Protein AF-A0A392U8D8-F1 (afdb_monomer_lite)

Secondary structure (DSSP, 8-state):
--PPPPHHHHHHHHHHTS-GGGHHHHHHHHTTGGG--HHHHHHHHHHHHHHHHHHHHHHHHHHHH---------PPP-----

Structure (mmCIF, N/CA/C/O backbone):
data_AF-A0A392U8D8-F1
#
_entry.id   AF-A0A392U8D8-F1
#
loop_
_atom_site.group_PDB
_atom_site.id
_atom_site.type_symbol
_atom_site.label_atom_id
_atom_site.label_alt_id
_atom_site.label_comp_id
_atom_site.label_asym_id
_atom_site.label_entity_id
_atom_site.label_seq_id
_atom_site.pdbx_PDB_ins_code
_atom_site.Cartn_x
_atom_site.Cartn_y
_atom_site.Cartn_z
_atom_site.occupancy
_atom_site.B_iso_or_equiv
_atom_site.auth_seq_id
_atom_site.auth_comp_id
_atom_site.auth_asym_id
_atom_site.auth_atom_id
_atom_site.pdbx_PDB_model_num
ATOM 1 N N . ILE A 1 1 ? 23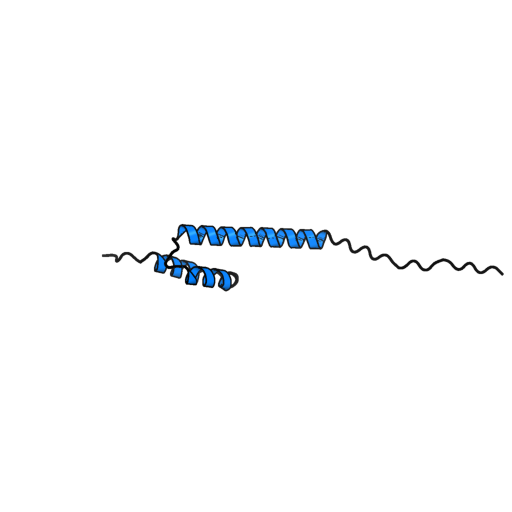.870 -5.536 -23.086 1.00 47.25 1 ILE A N 1
ATOM 2 C CA . ILE A 1 1 ? 22.715 -6.456 -22.963 1.00 47.25 1 ILE A C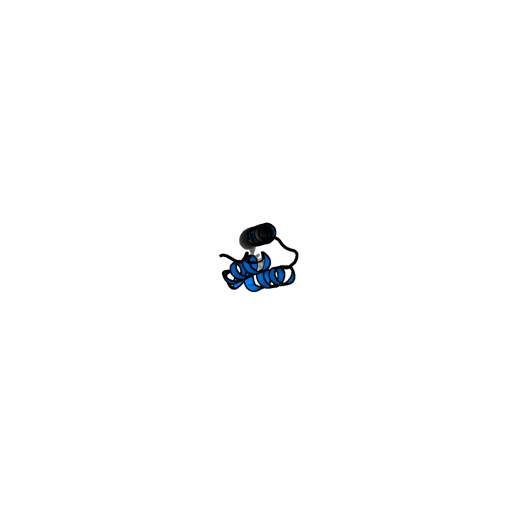A 1
ATOM 3 C C . ILE A 1 1 ? 22.128 -6.246 -21.583 1.00 47.25 1 ILE A C 1
ATOM 5 O O . ILE A 1 1 ? 22.877 -6.343 -20.619 1.00 47.25 1 ILE A O 1
ATOM 9 N N . GLY A 1 2 ? 20.848 -5.879 -21.539 1.00 65.25 2 GLY A N 1
ATOM 10 C CA . GLY A 1 2 ? 20.111 -5.465 -20.347 1.00 65.25 2 GLY A CA 1
ATOM 11 C C . GLY A 1 2 ? 19.464 -4.108 -20.599 1.00 65.25 2 GLY A C 1
ATOM 12 O O . GLY A 1 2 ? 20.104 -3.087 -20.361 1.00 65.25 2 GLY A O 1
ATOM 13 N N . ASP A 1 3 ? 18.247 -4.104 -21.143 1.00 71.50 3 ASP A N 1
ATOM 14 C CA . ASP A 1 3 ? 17.439 -2.886 -21.191 1.00 71.50 3 ASP A CA 1
ATOM 15 C C . ASP A 1 3 ? 17.101 -2.479 -19.754 1.00 71.50 3 ASP A C 1
ATOM 17 O O . ASP A 1 3 ? 16.771 -3.324 -18.918 1.00 71.50 3 ASP A O 1
ATOM 21 N N . LEU A 1 4 ? 17.238 -1.189 -19.451 1.00 75.25 4 LEU A N 1
ATOM 22 C CA . LEU A 1 4 ? 16.857 -0.651 -18.150 1.00 75.25 4 LEU A CA 1
ATOM 23 C C . LEU A 1 4 ? 15.332 -0.724 -18.045 1.00 75.25 4 LEU A C 1
ATOM 25 O O . LEU A 1 4 ? 14.625 -0.094 -18.831 1.00 75.25 4 LEU A O 1
ATOM 29 N N . ILE A 1 5 ? 14.833 -1.510 -17.094 1.00 75.38 5 ILE A N 1
ATOM 30 C CA . ILE A 1 5 ? 13.403 -1.569 -16.800 1.00 75.38 5 ILE A CA 1
ATOM 31 C C . ILE A 1 5 ? 12.987 -0.194 -16.239 1.00 75.38 5 ILE A C 1
ATOM 33 O O . ILE A 1 5 ? 13.653 0.326 -15.340 1.00 75.38 5 ILE A O 1
ATOM 37 N N . PRO A 1 6 ? 11.922 0.433 -16.769 1.00 82.56 6 PRO A N 1
ATOM 38 C CA . PRO A 1 6 ? 11.431 1.701 -16.241 1.00 82.56 6 PRO A CA 1
ATOM 39 C C . PRO A 1 6 ? 10.983 1.570 -14.779 1.00 82.56 6 PRO A C 1
ATOM 41 O O . PRO A 1 6 ? 10.358 0.577 -14.411 1.00 82.56 6 PRO A O 1
ATOM 44 N N . THR A 1 7 ? 11.229 2.594 -13.957 1.00 82.00 7 THR A N 1
ATOM 45 C CA . THR A 1 7 ? 10.810 2.636 -12.541 1.00 82.00 7 THR A CA 1
ATOM 46 C C . THR A 1 7 ? 9.341 2.250 -12.306 1.00 82.00 7 THR A C 1
ATOM 48 O O . THR A 1 7 ? 9.104 1.461 -11.393 1.00 82.00 7 THR A O 1
ATOM 51 N N . PRO A 1 8 ? 8.361 2.689 -13.125 1.00 84.88 8 PRO A N 1
ATOM 52 C CA . PRO A 1 8 ? 6.967 2.272 -12.948 1.00 84.88 8 PRO A CA 1
ATOM 53 C C . PRO A 1 8 ? 6.781 0.753 -13.021 1.00 84.88 8 PRO A C 1
ATOM 55 O O . PRO A 1 8 ? 6.126 0.173 -12.168 1.00 84.88 8 PRO A O 1
ATOM 58 N N . HIS A 1 9 ? 7.470 0.078 -13.946 1.00 87.88 9 HIS A N 1
ATOM 59 C CA . HIS A 1 9 ? 7.391 -1.377 -14.077 1.00 87.88 9 HIS A CA 1
ATOM 60 C C . HIS A 1 9 ? 8.001 -2.099 -12.861 1.00 87.88 9 HIS A C 1
ATOM 62 O O . HIS A 1 9 ? 7.563 -3.188 -12.491 1.00 87.88 9 HIS A O 1
ATOM 68 N N . HIS A 1 10 ? 9.023 -1.526 -12.219 1.00 88.19 10 HIS A N 1
ATOM 69 C CA . HIS A 1 10 ? 9.540 -2.077 -10.963 1.00 88.19 10 HIS A CA 1
ATOM 70 C C . HIS A 1 10 ? 8.513 -1.979 -9.834 1.00 88.19 10 HIS A C 1
ATOM 72 O O . HIS A 1 10 ? 8.369 -2.919 -9.053 1.00 88.19 10 HIS A O 1
ATOM 78 N N . ILE A 1 11 ? 7.796 -0.857 -9.771 1.00 91.12 11 ILE A N 1
ATOM 79 C CA . ILE A 1 11 ? 6.746 -0.631 -8.782 1.00 91.12 11 ILE A CA 1
ATOM 80 C C . ILE A 1 11 ? 5.555 -1.565 -9.046 1.00 91.12 11 ILE A C 1
ATOM 82 O O . ILE A 1 11 ? 5.081 -2.188 -8.103 1.00 91.12 11 ILE A O 1
ATOM 86 N N . ASP A 1 12 ? 5.134 -1.753 -10.299 1.00 90.81 12 ASP A N 1
ATOM 87 C CA . ASP A 1 12 ? 4.036 -2.663 -10.663 1.00 90.81 12 ASP A CA 1
ATOM 88 C C . ASP A 1 12 ? 4.293 -4.098 -10.183 1.00 90.81 12 ASP A C 1
ATOM 90 O O . ASP A 1 12 ? 3.475 -4.685 -9.476 1.00 90.81 12 ASP A O 1
ATOM 94 N N . VAL A 1 13 ? 5.474 -4.646 -10.492 1.00 90.00 13 VAL A N 1
ATOM 95 C CA . VAL A 1 13 ? 5.868 -6.003 -10.068 1.00 90.00 13 VAL A CA 1
ATOM 96 C C . VAL A 1 13 ? 5.900 -6.122 -8.543 1.00 90.00 13 VAL A C 1
ATOM 98 O O . VAL A 1 13 ? 5.534 -7.153 -7.977 1.00 90.00 13 VAL A O 1
ATOM 101 N N . PHE A 1 14 ? 6.345 -5.069 -7.860 1.00 89.62 14 PHE A N 1
ATOM 102 C CA . PHE A 1 14 ? 6.360 -5.028 -6.405 1.00 89.62 14 PHE A CA 1
ATOM 103 C C . PHE A 1 14 ? 4.938 -5.018 -5.815 1.00 89.62 14 PHE A C 1
ATOM 105 O O . PHE A 1 14 ? 4.669 -5.754 -4.863 1.00 89.62 14 PHE A O 1
ATOM 112 N N . LEU A 1 15 ? 4.022 -4.233 -6.389 1.00 93.00 15 LEU A N 1
ATOM 113 C CA . LEU A 1 15 ? 2.633 -4.139 -5.937 1.00 93.00 15 LEU A CA 1
ATOM 114 C C . LEU A 1 15 ? 1.834 -5.422 -6.218 1.00 93.00 15 LEU A C 1
ATOM 116 O O . LEU A 1 15 ? 1.020 -5.813 -5.378 1.00 93.00 15 LEU A O 1
ATOM 120 N N . GLU A 1 16 ? 2.109 -6.119 -7.326 1.00 92.56 16 GLU A N 1
ATOM 121 C CA . GLU A 1 16 ? 1.495 -7.414 -7.666 1.00 92.56 16 GLU A CA 1
ATOM 122 C C . GLU A 1 16 ? 1.771 -8.488 -6.595 1.00 92.56 16 GLU A C 1
ATOM 124 O O . GLU A 1 16 ? 0.926 -9.341 -6.317 1.00 92.56 16 GLU A O 1
ATOM 129 N N . GLY A 1 17 ? 2.932 -8.421 -5.933 1.00 91.88 17 GLY A N 1
ATOM 130 C CA . GLY A 1 17 ? 3.320 -9.351 -4.870 1.00 91.88 17 GLY A CA 1
ATOM 131 C C . GLY A 1 17 ? 2.614 -9.137 -3.524 1.00 91.88 17 GLY A C 1
ATOM 132 O O . GLY A 1 17 ? 2.826 -9.920 -2.591 1.00 91.88 17 GLY A O 1
ATOM 133 N N . LEU A 1 18 ? 1.800 -8.086 -3.374 1.00 93.38 18 LEU A N 1
ATOM 134 C CA . LEU A 1 18 ? 1.199 -7.735 -2.089 1.00 93.38 18 LEU A CA 1
ATOM 135 C C . LEU A 1 18 ? -0.054 -8.569 -1.758 1.00 93.38 18 LEU A C 1
ATOM 137 O O . LEU A 1 18 ? -0.821 -8.963 -2.637 1.00 93.38 18 LEU A O 1
ATOM 141 N N . PRO A 1 19 ? -0.338 -8.815 -0.462 1.00 93.56 19 PRO A N 1
ATOM 142 C CA . PRO A 1 19 ? -1.543 -9.533 -0.057 1.00 93.56 19 PRO A CA 1
ATOM 143 C C . PRO A 1 19 ? -2.829 -8.792 -0.454 1.00 93.56 19 PRO A C 1
ATOM 145 O O . PRO A 1 19 ? -2.904 -7.569 -0.348 1.00 93.56 19 PRO A O 1
ATOM 148 N N . SER A 1 20 ? -3.903 -9.529 -0.756 1.00 92.88 20 SER A N 1
ATOM 149 C CA . SER A 1 20 ? -5.194 -8.968 -1.211 1.00 92.88 20 SER A CA 1
ATOM 150 C C . SER A 1 20 ? -5.832 -7.940 -0.266 1.00 92.88 20 SER A C 1
ATOM 152 O O . SER A 1 20 ? -6.554 -7.052 -0.713 1.00 92.88 20 SER A O 1
ATOM 154 N N . LYS A 1 21 ? -5.534 -7.992 1.039 1.00 90.06 21 LYS A N 1
ATOM 155 C CA . LYS A 1 21 ? -5.954 -6.971 2.020 1.00 90.06 21 LYS A CA 1
ATOM 156 C C . LYS A 1 21 ? -5.441 -5.561 1.681 1.00 90.06 21 LYS A C 1
ATOM 158 O O . LYS A 1 21 ? -6.004 -4.579 2.153 1.00 90.06 21 LYS A O 1
ATOM 163 N N . CYS A 1 22 ? -4.380 -5.468 0.880 1.00 91.81 22 CYS A N 1
ATOM 164 C CA . CYS A 1 22 ? -3.783 -4.224 0.416 1.00 91.81 22 CYS A CA 1
ATOM 165 C C . CYS A 1 22 ? -4.389 -3.730 -0.906 1.00 91.81 22 CYS A C 1
ATOM 167 O O . CYS A 1 22 ? -4.007 -2.653 -1.343 1.00 91.81 22 CYS A O 1
ATOM 169 N N . ALA A 1 23 ? -5.338 -4.448 -1.525 1.00 92.94 23 ALA A N 1
ATOM 170 C CA . ALA A 1 23 ? -5.863 -4.128 -2.859 1.00 92.94 23 ALA A CA 1
ATOM 171 C C . ALA A 1 23 ? -6.353 -2.675 -2.994 1.00 92.94 23 ALA A C 1
ATOM 173 O O . ALA A 1 23 ? -6.095 -2.020 -3.998 1.00 92.94 23 ALA A O 1
ATOM 174 N N . SER A 1 24 ? -7.000 -2.134 -1.956 1.00 93.81 24 SER A N 1
ATOM 175 C CA . SER A 1 24 ? -7.432 -0.730 -1.963 1.00 93.81 24 SER A CA 1
ATOM 176 C C . SER A 1 24 ? -6.263 0.259 -1.953 1.00 93.81 24 SER A C 1
ATOM 178 O O . SER A 1 24 ? -6.385 1.332 -2.530 1.00 93.81 24 SER A O 1
ATOM 180 N N . VAL A 1 25 ? -5.160 -0.066 -1.276 1.00 94.06 25 VAL A N 1
ATOM 181 C CA . VAL A 1 25 ? -3.960 0.785 -1.215 1.00 94.06 25 VAL A CA 1
ATOM 182 C C . VAL A 1 25 ? -3.168 0.666 -2.514 1.00 94.06 25 VAL A C 1
ATOM 184 O O . VAL A 1 25 ? -2.744 1.683 -3.052 1.00 94.06 25 VAL A O 1
ATOM 187 N N . VAL A 1 26 ? -3.051 -0.555 -3.046 1.00 94.56 26 VAL A N 1
ATOM 188 C CA . VAL A 1 26 ? -2.441 -0.848 -4.350 1.00 94.56 26 VAL A CA 1
ATOM 189 C C . VAL A 1 26 ? -3.128 -0.047 -5.450 1.00 94.56 26 VAL A C 1
ATOM 191 O O . VAL A 1 26 ? -2.459 0.704 -6.143 1.00 94.56 26 VAL A O 1
ATOM 194 N N . SER A 1 27 ? -4.461 -0.081 -5.525 1.00 94.69 27 SER A N 1
ATOM 195 C CA . SER A 1 27 ? -5.210 0.671 -6.541 1.00 94.69 27 SER A CA 1
ATOM 196 C C . SER A 1 27 ? -4.955 2.187 -6.483 1.00 94.69 27 SER A C 1
ATOM 198 O O . SER A 1 27 ? -4.864 2.852 -7.515 1.00 94.69 27 SER A O 1
ATOM 200 N N . VAL A 1 28 ? -4.788 2.753 -5.282 1.00 93.56 28 VAL A N 1
ATOM 201 C CA . VAL A 1 28 ? -4.429 4.173 -5.122 1.00 93.56 28 VAL A CA 1
ATOM 202 C C . VAL A 1 28 ? -3.000 4.440 -5.601 1.00 93.56 28 VAL A C 1
ATOM 204 O O . VAL A 1 28 ? -2.765 5.462 -6.246 1.00 93.56 28 VAL A O 1
ATOM 207 N N . MET A 1 29 ? -2.057 3.545 -5.310 1.00 92.19 29 MET A N 1
ATOM 208 C CA . MET A 1 29 ? -0.660 3.670 -5.740 1.00 92.19 29 MET A CA 1
ATOM 209 C C . MET A 1 29 ? -0.520 3.543 -7.257 1.00 92.19 29 MET A C 1
ATOM 211 O O . MET A 1 29 ? 0.095 4.408 -7.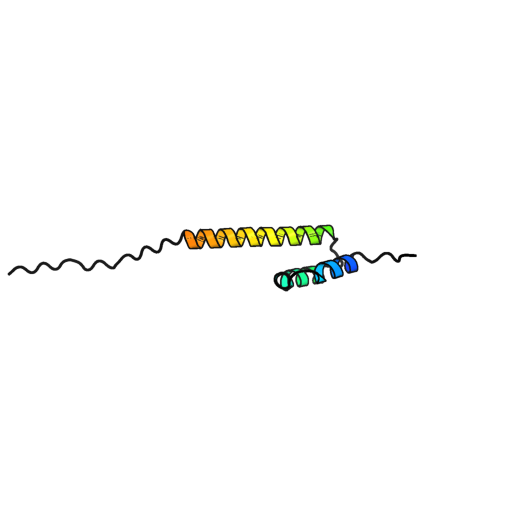871 1.00 92.19 29 MET A O 1
ATOM 215 N N . GLU A 1 30 ? -1.171 2.553 -7.869 1.00 92.31 30 GLU A N 1
ATOM 216 C CA . GLU A 1 30 ? -1.218 2.369 -9.327 1.00 92.31 30 GLU A CA 1
ATOM 217 C C . GLU A 1 30 ? -1.755 3.622 -10.031 1.00 92.31 30 GLU A C 1
ATOM 219 O O . GLU A 1 30 ? -1.208 4.055 -11.040 1.00 92.31 30 GLU A O 1
ATOM 224 N N . SER A 1 31 ? -2.763 4.295 -9.458 1.00 93.44 31 SER A N 1
ATOM 225 C CA . SER A 1 31 ? -3.308 5.534 -10.037 1.00 93.44 31 SER A CA 1
ATOM 226 C C . SER A 1 31 ? -2.328 6.718 -10.059 1.00 93.44 31 SER A C 1
ATOM 2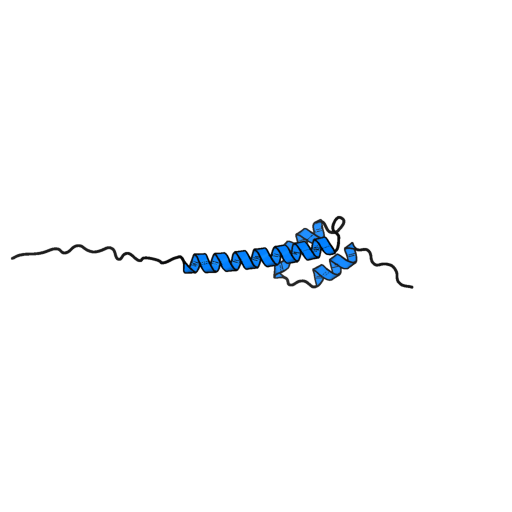28 O O . SER A 1 31 ? -2.584 7.719 -10.730 1.00 93.44 31 SER A O 1
ATOM 230 N N . LYS A 1 32 ? -1.226 6.636 -9.304 1.00 90.69 32 LYS A N 1
ATOM 231 C CA . LYS A 1 32 ? -0.224 7.703 -9.142 1.00 90.69 32 LYS A CA 1
ATOM 232 C C . LYS A 1 32 ? 1.194 7.227 -9.478 1.00 90.69 32 LYS A C 1
ATOM 234 O O . LYS A 1 32 ? 2.138 7.976 -9.245 1.00 90.69 32 LYS A O 1
ATOM 239 N N . ILE A 1 33 ? 1.346 6.029 -10.039 1.00 88.69 33 ILE A N 1
ATOM 240 C CA . ILE A 1 33 ? 2.638 5.358 -10.223 1.00 88.69 33 ILE A CA 1
ATOM 241 C C . ILE A 1 33 ? 3.613 6.146 -11.106 1.00 88.69 33 ILE A C 1
ATOM 243 O O . ILE A 1 33 ? 4.808 6.164 -10.835 1.00 88.69 33 ILE A O 1
ATOM 247 N N . ASP A 1 34 ? 3.099 6.880 -12.095 1.00 88.12 34 ASP A N 1
ATOM 248 C CA . ASP A 1 34 ? 3.903 7.685 -13.024 1.00 88.12 34 ASP A CA 1
ATOM 249 C C . ASP A 1 34 ? 4.637 8.856 -12.353 1.00 88.12 34 ASP A C 1
ATOM 251 O O . ASP A 1 34 ? 5.595 9.394 -12.910 1.00 88.12 34 ASP A O 1
ATOM 255 N N . VAL A 1 35 ? 4.174 9.288 -11.175 1.00 90.62 35 VAL A N 1
ATOM 256 C CA . VAL A 1 35 ? 4.740 10.428 -10.435 1.00 90.62 35 VAL A CA 1
ATOM 257 C C . VAL A 1 35 ? 5.405 10.023 -9.122 1.00 90.62 35 VAL A C 1
ATOM 259 O O . VAL A 1 35 ? 5.926 10.894 -8.431 1.00 90.62 35 VAL A O 1
ATOM 262 N N . MET A 1 36 ? 5.369 8.737 -8.774 1.00 88.69 36 MET A N 1
ATOM 263 C CA . MET A 1 36 ? 5.933 8.204 -7.539 1.00 88.69 36 MET A CA 1
ATOM 264 C C . MET A 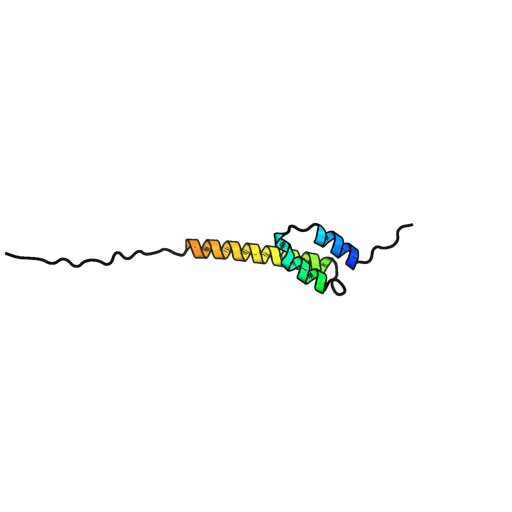1 36 ? 7.267 7.518 -7.813 1.00 88.69 36 MET A C 1
ATOM 266 O O . MET A 1 36 ? 7.443 6.838 -8.824 1.00 88.69 36 MET A O 1
ATOM 270 N N . ASP A 1 37 ? 8.207 7.662 -6.883 1.00 90.62 37 ASP A N 1
ATOM 271 C CA . ASP A 1 37 ? 9.403 6.827 -6.863 1.00 90.62 37 ASP A CA 1
ATOM 272 C C . ASP A 1 37 ? 9.204 5.592 -5.967 1.00 90.62 37 ASP A C 1
ATOM 274 O O . ASP A 1 37 ? 8.250 5.488 -5.191 1.00 90.62 37 ASP A O 1
ATOM 278 N N . GLN A 1 38 ? 10.109 4.620 -6.092 1.00 87.75 38 GLN A N 1
ATOM 279 C CA . GLN A 1 38 ? 10.031 3.375 -5.327 1.00 87.75 38 GLN A CA 1
ATOM 280 C C . GLN A 1 38 ? 10.069 3.619 -3.808 1.00 87.75 38 GLN A C 1
ATOM 282 O O . GLN A 1 38 ? 9.360 2.952 -3.055 1.00 87.75 38 GLN A O 1
ATOM 287 N N . TYR A 1 39 ? 10.871 4.581 -3.353 1.00 91.06 39 TYR A N 1
ATOM 288 C CA . TYR A 1 39 ? 11.015 4.879 -1.932 1.00 91.06 39 TYR A CA 1
ATOM 289 C C . TYR A 1 39 ? 9.718 5.458 -1.354 1.00 91.06 39 TYR A C 1
ATOM 291 O O . TYR A 1 39 ? 9.293 5.074 -0.265 1.00 91.06 39 TYR A O 1
ATOM 299 N N . GLU A 1 40 ? 9.041 6.332 -2.096 1.00 92.75 40 GLU A N 1
ATOM 300 C CA . GLU A 1 40 ? 7.747 6.889 -1.715 1.00 92.75 40 GLU A CA 1
ATOM 301 C C . GLU A 1 40 ? 6.693 5.786 -1.538 1.00 92.75 40 GLU A C 1
ATOM 303 O O . GLU A 1 40 ? 5.967 5.781 -0.539 1.00 92.75 40 GLU A O 1
ATOM 308 N N . VAL A 1 41 ? 6.648 4.813 -2.457 1.00 92.50 41 VAL A N 1
ATOM 309 C CA . VAL A 1 41 ? 5.753 3.646 -2.368 1.00 92.50 41 VAL A CA 1
ATOM 310 C C . VAL A 1 41 ? 6.029 2.835 -1.096 1.00 92.50 41 VAL A C 1
ATOM 312 O O . VAL A 1 41 ? 5.097 2.544 -0.339 1.00 92.50 41 VAL A O 1
ATOM 315 N N . GLU A 1 42 ? 7.295 2.504 -0.824 1.00 92.00 42 GLU A N 1
ATOM 316 C CA . GLU A 1 42 ? 7.705 1.746 0.367 1.00 92.00 42 GLU A CA 1
ATOM 317 C C . GLU A 1 42 ? 7.318 2.472 1.666 1.00 92.00 42 GLU A C 1
ATOM 319 O O . GLU A 1 42 ? 6.732 1.874 2.576 1.00 92.00 42 GLU A O 1
ATOM 324 N N . VAL A 1 43 ? 7.574 3.781 1.739 1.00 95.06 43 VAL A N 1
ATOM 325 C CA . VAL A 1 43 ? 7.230 4.613 2.900 1.00 95.06 43 VAL A CA 1
ATOM 326 C C . VAL A 1 43 ? 5.719 4.678 3.110 1.00 95.06 43 VAL A C 1
ATOM 328 O O . VAL A 1 43 ? 5.248 4.549 4.244 1.00 95.06 43 VAL A O 1
ATOM 331 N N . LEU A 1 44 ? 4.935 4.849 2.044 1.00 94.38 44 LEU A N 1
ATOM 332 C CA . LEU A 1 44 ? 3.474 4.897 2.130 1.00 9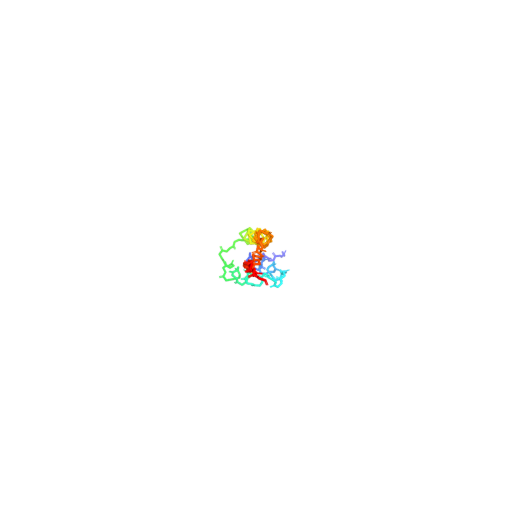4.38 44 LEU A CA 1
ATOM 333 C C . LEU A 1 44 ? 2.879 3.568 2.608 1.00 94.38 44 LEU A C 1
ATOM 335 O O . LEU A 1 44 ? 1.954 3.584 3.428 1.00 94.38 44 LEU A O 1
ATOM 339 N N . LEU A 1 45 ? 3.418 2.433 2.151 1.00 94.19 45 LEU A N 1
ATOM 340 C CA . LEU A 1 45 ? 3.016 1.111 2.638 1.00 94.19 45 LEU A CA 1
ATOM 341 C C . LEU A 1 45 ? 3.337 0.937 4.123 1.00 94.19 45 LEU A C 1
ATOM 343 O O . LEU A 1 45 ? 2.452 0.555 4.891 1.00 94.19 45 LEU A O 1
ATOM 347 N N . CYS A 1 46 ? 4.550 1.301 4.546 1.00 94.12 46 CYS A N 1
ATOM 348 C CA . CYS A 1 46 ? 4.946 1.246 5.955 1.00 94.12 46 CYS A CA 1
ATOM 349 C C . CYS A 1 46 ? 4.045 2.139 6.826 1.00 94.12 46 CYS A C 1
ATOM 351 O O . CYS A 1 46 ? 3.555 1.724 7.877 1.00 94.12 46 CYS A O 1
ATOM 353 N N . ALA A 1 47 ? 3.754 3.361 6.371 1.00 96.12 47 ALA A N 1
ATOM 354 C CA . ALA A 1 47 ? 2.873 4.287 7.076 1.00 96.12 47 ALA A CA 1
ATOM 355 C C . ALA A 1 47 ? 1.419 3.790 7.143 1.00 96.12 47 ALA A C 1
ATOM 357 O O . ALA A 1 47 ? 0.696 4.104 8.095 1.00 96.12 47 ALA A O 1
ATOM 358 N N . HIS A 1 48 ? 0.947 3.062 6.130 1.00 95.31 48 HIS A N 1
ATOM 359 C CA . HIS A 1 48 ? -0.365 2.422 6.155 1.00 95.31 48 HIS A CA 1
ATOM 360 C C . HIS A 1 48 ? -0.408 1.268 7.167 1.00 95.31 48 HIS A C 1
ATOM 362 O O . HIS A 1 48 ? -1.333 1.215 7.978 1.00 95.31 48 HIS A O 1
ATOM 368 N N . GLU A 1 49 ? 0.597 0.390 7.169 1.00 93.75 49 GLU A N 1
ATOM 369 C CA . GLU A 1 49 ? 0.693 -0.723 8.120 1.00 93.75 49 GLU A CA 1
ATOM 370 C C . GLU A 1 49 ? 0.739 -0.232 9.572 1.00 93.75 49 GLU A C 1
ATOM 372 O O . GLU A 1 49 ? -0.058 -0.686 10.396 1.00 93.75 49 GLU A O 1
ATOM 377 N N . LEU A 1 50 ? 1.567 0.775 9.861 1.00 95.94 50 LEU A N 1
ATOM 378 C CA . LEU A 1 50 ? 1.664 1.370 11.194 1.00 95.94 50 LEU A CA 1
ATOM 379 C C . LEU A 1 50 ? 0.326 1.966 11.658 1.00 95.94 50 LEU A C 1
ATOM 381 O O . LEU A 1 50 ? -0.116 1.722 12.781 1.00 95.94 50 LEU A O 1
ATOM 385 N N . ARG A 1 51 ? -0.360 2.730 10.797 1.00 94.94 51 ARG A N 1
ATOM 386 C CA . ARG A 1 51 ? -1.683 3.290 11.130 1.00 94.94 51 ARG A CA 1
ATOM 387 C C . ARG A 1 51 ? -2.712 2.196 11.385 1.00 94.94 51 ARG A C 1
ATOM 389 O O . ARG A 1 51 ? -3.516 2.330 12.308 1.00 94.94 51 ARG A O 1
ATOM 396 N N . LEU A 1 52 ? -2.682 1.122 10.599 1.00 93.31 52 LEU A N 1
ATOM 397 C CA . LEU A 1 52 ? -3.571 -0.019 10.785 1.00 93.31 52 LEU A CA 1
ATOM 398 C C . LEU A 1 52 ? -3.302 -0.725 12.122 1.00 93.31 52 LEU A C 1
ATOM 400 O O . LEU A 1 52 ? -4.246 -1.065 12.834 1.00 93.31 52 LEU A O 1
ATOM 404 N N . GLU A 1 53 ? -2.038 -0.907 12.499 1.00 94.25 53 GLU A N 1
ATOM 405 C CA . GLU A 1 53 ? -1.653 -1.469 13.796 1.00 94.25 53 GLU A CA 1
ATOM 406 C C . GLU A 1 53 ? -2.122 -0.586 14.961 1.00 94.25 53 GLU A C 1
ATOM 408 O O . GLU A 1 53 ? -2.779 -1.070 15.889 1.00 94.25 53 GLU A O 1
ATOM 413 N N . MET A 1 54 ? -1.864 0.724 14.882 1.00 94.19 54 MET A N 1
ATOM 414 C CA . MET A 1 54 ? -2.310 1.692 15.887 1.00 94.19 54 MET A CA 1
ATOM 415 C C . MET A 1 54 ? -3.832 1.688 16.040 1.00 94.19 54 MET A C 1
ATOM 417 O O . MET A 1 54 ? -4.333 1.674 17.165 1.00 94.19 54 MET A O 1
ATOM 421 N N . PHE A 1 55 ? -4.568 1.650 14.925 1.00 92.69 55 PHE A N 1
ATOM 422 C CA . PHE A 1 55 ? -6.025 1.563 14.934 1.00 92.69 55 PHE A CA 1
ATOM 423 C C . PHE A 1 55 ? -6.503 0.287 15.636 1.00 92.69 55 PHE A C 1
ATOM 425 O O . PHE A 1 55 ? -7.326 0.363 16.544 1.00 92.69 55 PHE A O 1
ATOM 432 N N . LYS A 1 56 ? -5.937 -0.877 15.297 1.00 90.94 56 LYS A N 1
ATOM 433 C CA . LYS A 1 56 ? -6.289 -2.158 15.935 1.00 90.94 56 LYS A CA 1
ATOM 434 C C . LYS A 1 56 ? -6.022 -2.148 17.442 1.00 90.94 56 LYS A C 1
ATOM 436 O O . LYS A 1 56 ? -6.862 -2.617 18.208 1.00 90.94 56 LYS A O 1
ATOM 441 N N . LYS A 1 57 ? -4.887 -1.588 17.876 1.00 89.19 57 LYS A N 1
ATOM 442 C CA . LYS A 1 57 ? -4.554 -1.437 19.301 1.00 89.19 57 LYS A CA 1
ATOM 443 C C . LYS A 1 57 ? -5.563 -0.544 20.027 1.00 89.19 57 LYS A C 1
ATOM 445 O O . LYS A 1 57 ? -5.960 -0.853 21.150 1.00 89.19 57 LYS A O 1
ATOM 450 N N . ASN A 1 58 ? -5.959 0.564 19.403 1.00 86.94 58 ASN A N 1
ATOM 451 C CA . ASN A 1 58 ? -6.917 1.502 19.984 1.00 86.94 58 ASN A CA 1
ATOM 452 C C . ASN A 1 58 ? -8.306 0.871 20.094 1.00 86.94 58 ASN A C 1
ATOM 454 O O . ASN A 1 58 ? -8.875 0.885 21.175 1.00 86.94 58 ASN A O 1
ATOM 458 N N . VAL A 1 59 ? -8.789 0.202 19.042 1.00 86.44 59 VAL A N 1
ATOM 459 C CA . VAL A 1 59 ? -10.066 -0.530 19.078 1.00 86.44 59 VAL A CA 1
ATOM 460 C C . VAL A 1 59 ? -10.079 -1.577 20.194 1.00 86.44 59 VAL A C 1
ATOM 462 O O . VAL A 1 59 ? -11.055 -1.674 20.931 1.00 86.44 59 VAL A O 1
ATOM 465 N N . LEU A 1 60 ? -8.992 -2.337 20.366 1.00 81.81 60 LEU A N 1
ATOM 466 C CA . LEU A 1 60 ? -8.898 -3.322 21.448 1.00 81.81 60 LEU A CA 1
ATOM 467 C C . LEU A 1 60 ? -8.942 -2.664 22.837 1.00 81.81 60 LEU A C 1
ATOM 469 O O . LEU A 1 60 ? -9.583 -3.183 23.748 1.00 81.81 60 LEU A O 1
ATOM 473 N N . THR A 1 61 ? -8.272 -1.520 22.985 1.00 82.88 61 THR A N 1
ATOM 474 C CA . THR A 1 61 ? -8.258 -0.743 24.232 1.00 82.88 61 THR A CA 1
ATOM 475 C C . THR A 1 61 ? -9.650 -0.193 24.548 1.00 82.88 61 THR A C 1
ATOM 477 O O . THR A 1 61 ? -10.119 -0.331 25.675 1.00 82.88 61 THR A O 1
ATOM 480 N N . ASP A 1 62 ? -10.340 0.358 23.550 1.00 80.81 62 ASP A N 1
ATOM 481 C CA . ASP A 1 62 ? -11.681 0.921 23.698 1.00 80.81 62 ASP A CA 1
ATOM 482 C C . ASP A 1 62 ? -12.696 -0.158 24.092 1.00 80.81 62 ASP A C 1
ATOM 484 O O . ASP A 1 62 ? -13.454 0.028 25.045 1.00 80.81 62 ASP A O 1
ATOM 488 N N . VAL A 1 63 ? -12.661 -1.327 23.440 1.00 76.94 63 VAL A N 1
ATOM 489 C CA . VAL A 1 63 ? -13.524 -2.469 23.792 1.00 76.94 63 VAL A CA 1
ATOM 490 C C . VAL A 1 63 ? -13.258 -2.951 25.221 1.00 76.94 63 VAL A C 1
ATOM 492 O O . VAL A 1 63 ? -14.205 -3.234 25.950 1.00 76.94 63 VAL A O 1
ATOM 495 N N . ALA A 1 64 ? -11.995 -3.006 25.655 1.00 75.81 64 ALA A N 1
ATOM 496 C CA . ALA A 1 64 ? -11.650 -3.380 27.028 1.00 75.81 64 ALA A CA 1
ATOM 497 C C . ALA A 1 64 ? -12.068 -2.321 28.069 1.00 75.81 64 ALA A C 1
ATOM 499 O O . ALA A 1 64 ? -12.323 -2.658 29.223 1.00 75.81 64 ALA A O 1
ATOM 500 N N . SER A 1 65 ? -12.149 -1.045 27.676 1.00 71.88 65 SER A N 1
ATOM 501 C CA . SER A 1 65 ? -12.561 0.061 28.553 1.00 71.88 65 SER A CA 1
ATOM 502 C C . SER A 1 65 ? -14.077 0.152 28.771 1.00 71.88 65 SER A C 1
ATOM 504 O O . SER A 1 65 ? -14.529 0.807 29.715 1.00 71.88 65 SER A O 1
ATOM 506 N N . LEU A 1 66 ? -14.861 -0.539 27.939 1.00 74.19 66 LEU A N 1
ATOM 507 C CA . LEU A 1 66 ? -16.317 -0.630 28.005 1.00 74.19 66 LEU A CA 1
ATOM 508 C C . LEU A 1 66 ? -16.740 -1.536 29.182 1.00 74.19 66 LEU A C 1
ATOM 510 O O . LEU A 1 66 ? -17.255 -2.637 29.010 1.00 74.19 66 LEU A O 1
ATOM 514 N N . ASN A 1 67 ? -16.515 -1.070 30.416 1.00 63.94 67 ASN A N 1
ATOM 515 C CA . ASN A 1 67 ? -17.123 -1.649 31.613 1.00 63.94 67 ASN A CA 1
ATOM 516 C C . ASN A 1 67 ? -18.634 -1.399 31.549 1.00 63.94 67 ASN A C 1
ATOM 518 O O . ASN A 1 67 ? -19.123 -0.333 31.922 1.00 63.94 67 ASN A O 1
ATOM 522 N N . LEU A 1 68 ? -19.374 -2.379 31.031 1.00 62.59 68 LEU A N 1
ATOM 523 C CA . LEU A 1 68 ? -20.830 -2.373 31.008 1.00 62.59 68 LEU A CA 1
ATOM 524 C C . LEU A 1 68 ? -21.336 -2.524 32.453 1.00 62.59 68 LEU A C 1
ATOM 526 O O . LEU A 1 68 ? -21.566 -3.633 32.935 1.00 62.59 68 LEU A O 1
ATOM 530 N N . THR A 1 69 ? -21.490 -1.418 33.181 1.00 59.56 69 THR A N 1
ATOM 531 C CA . THR A 1 69 ? -22.205 -1.422 34.460 1.00 59.56 69 THR A CA 1
ATOM 532 C C . THR A 1 69 ? -23.673 -1.700 34.150 1.00 59.56 69 THR A C 1
ATOM 534 O O . THR A 1 69 ? -24.450 -0.785 33.886 1.00 59.56 69 THR A O 1
ATOM 537 N N . TYR A 1 70 ? -24.062 -2.977 34.137 1.00 59.06 70 TYR A N 1
ATOM 538 C CA . TYR A 1 70 ? -25.465 -3.371 34.179 1.00 59.06 70 TYR A CA 1
ATOM 539 C C . TYR A 1 70 ? -25.980 -2.976 35.565 1.00 59.06 70 TYR A C 1
ATOM 541 O O . TYR A 1 70 ? -25.931 -3.753 36.518 1.00 59.06 70 TYR A O 1
ATOM 549 N N . ALA A 1 71 ? -26.387 -1.715 35.713 1.00 56.47 71 ALA A N 1
ATOM 550 C CA . ALA A 1 71 ? -27.152 -1.283 36.864 1.00 56.47 71 ALA A CA 1
ATOM 551 C C . ALA A 1 71 ? -28.472 -2.052 36.805 1.00 56.47 71 ALA A C 1
ATOM 553 O O . ALA A 1 71 ? -29.364 -1.728 36.023 1.00 56.47 71 ALA A O 1
ATOM 554 N N . SER A 1 72 ? -28.555 -3.124 37.593 1.00 58.53 72 SER A N 1
ATOM 555 C CA . SER A 1 72 ? -29.820 -3.774 37.908 1.00 58.53 72 SER A CA 1
ATOM 556 C C . SER A 1 72 ? -30.787 -2.671 38.353 1.00 58.53 72 SER A C 1
ATOM 558 O O . SER A 1 72 ? -30.429 -1.929 39.275 1.00 58.53 72 SER A O 1
ATOM 560 N N . PRO A 1 73 ? -31.955 -2.475 37.711 1.00 57.97 73 PRO A N 1
ATOM 561 C CA . PRO A 1 73 ? -32.926 -1.524 38.217 1.00 57.97 73 PRO A CA 1
ATOM 562 C C . PRO A 1 73 ? -33.424 -2.063 39.558 1.00 57.97 73 PRO A C 1
ATOM 564 O O . PRO A 1 73 ? -34.218 -2.998 39.628 1.00 57.97 73 PRO A O 1
ATOM 567 N N . SER A 1 74 ? -32.873 -1.496 40.628 1.00 52.00 74 SER A N 1
ATOM 568 C CA . SER A 1 74 ? -33.259 -1.707 42.012 1.00 52.00 74 SER A CA 1
ATOM 569 C C . SER A 1 74 ? -34.776 -1.596 42.150 1.00 52.00 74 SER A C 1
ATOM 571 O O . SER A 1 74 ? -35.337 -0.505 42.054 1.00 52.00 74 SER A O 1
ATOM 573 N N . GLN A 1 75 ? -35.446 -2.720 42.390 1.00 57.06 75 GLN A N 1
ATOM 574 C CA . GLN A 1 75 ? -36.816 -2.717 42.886 1.00 57.06 75 GLN A CA 1
ATOM 575 C C . GLN A 1 75 ? -36.786 -2.240 44.354 1.00 57.06 75 GLN A C 1
ATOM 577 O O . GLN A 1 75 ? -36.021 -2.800 45.144 1.00 57.06 75 GLN A O 1
ATOM 582 N N . PRO A 1 76 ? -37.553 -1.205 44.745 1.00 55.47 76 PRO A N 1
ATOM 583 C CA . PRO A 1 76 ? -37.567 -0.717 46.122 1.00 55.47 76 PRO A CA 1
ATOM 584 C C . PRO A 1 76 ? -38.320 -1.675 47.073 1.00 55.47 76 PRO A C 1
ATOM 586 O O . PRO A 1 76 ? -39.184 -2.435 46.626 1.00 55.47 76 PRO A O 1
ATOM 589 N N . PRO A 1 77 ? -38.018 -1.647 48.389 1.00 58.38 77 PRO A N 1
ATOM 590 C CA . PRO A 1 77 ? -38.637 -2.518 49.383 1.00 58.38 77 PRO A CA 1
ATOM 591 C C . PRO A 1 77 ? -40.030 -1.993 49.757 1.00 58.38 77 PRO A C 1
ATOM 593 O O . PRO A 1 77 ? -40.157 -0.909 50.324 1.00 58.38 77 PRO A O 1
ATOM 596 N N . ALA A 1 78 ? -41.082 -2.761 49.474 1.00 52.75 78 ALA A N 1
ATOM 597 C CA . ALA A 1 78 ? -42.402 -2.502 50.042 1.00 52.75 78 ALA A CA 1
ATOM 598 C C . ALA A 1 78 ? -42.517 -3.246 51.377 1.00 52.75 78 ALA A C 1
ATOM 600 O O . ALA A 1 78 ? -42.722 -4.458 51.420 1.00 52.75 78 ALA A O 1
ATOM 601 N N . ALA A 1 79 ? -42.350 -2.503 52.470 1.00 55.72 79 ALA A N 1
ATOM 602 C CA . ALA A 1 79 ? -42.821 -2.917 53.780 1.00 55.72 79 ALA A CA 1
ATOM 603 C C . ALA A 1 79 ? -44.348 -3.097 53.725 1.00 55.72 79 ALA A C 1
ATOM 605 O O . ALA A 1 79 ? -45.064 -2.231 53.221 1.00 55.72 79 ALA A O 1
ATOM 606 N N . SER A 1 80 ? -44.852 -4.213 54.237 1.00 53.38 80 SER A N 1
ATOM 607 C CA . SER A 1 80 ? -46.264 -4.364 54.586 1.00 53.38 80 SER A CA 1
ATOM 608 C C . SER A 1 80 ? -46.327 -4.903 56.004 1.00 53.38 80 SER A C 1
ATOM 610 O O . SER A 1 80 ? -46.032 -6.066 56.264 1.00 53.38 80 SER A O 1
ATOM 612 N N . THR A 1 81 ? -46.611 -3.979 56.911 1.00 50.41 81 THR A N 1
ATOM 613 C CA . THR A 1 81 ? -47.124 -4.195 58.259 1.00 50.41 81 THR A CA 1
ATOM 614 C C . THR A 1 81 ? -48.621 -4.485 58.138 1.00 50.41 81 THR A C 1
ATOM 616 O O . THR A 1 81 ? -49.340 -3.615 57.648 1.00 50.41 81 THR A O 1
ATOM 619 N N . ASP A 1 82 ? -49.060 -5.694 58.491 1.00 50.50 82 ASP A N 1
ATOM 620 C CA . ASP A 1 82 ? -50.035 -6.002 59.563 1.00 50.50 82 ASP A CA 1
ATOM 621 C C . ASP A 1 82 ? -50.107 -7.530 59.752 1.00 50.50 82 ASP A C 1
ATOM 623 O O . ASP A 1 82 ? -50.289 -8.247 58.738 1.00 50.50 82 ASP A O 1
#

Organism: NCBI:txid97028

Foldseek 3Di:
DDDDDDQLVVVVVVLVPDDPVCVVVSVVCNVCSVPDGPVRSVVVVVVVVVVVVVVVVVVVVVVVVPPPPPPDPDDDDDDDDD

Sequence (82 aa):
IGDLIPTPHHIDVFLEGLPSKCASVVSVMESKIDVMDQYEVEVLLCAHELRLEMFKKNVLTDVASLNLTYASPSQPPAASTD

Radius of gyration: 27.22 Å; chains: 1; bounding box: 73×20×82 Å

pLDDT: mean 82.02, std 14.82, range [47.25, 96.12]